Protein AF-A0A4Q3XQB4-F1 (afdb_monomer_lite)

Structure (mmCIF, N/CA/C/O backbone):
data_AF-A0A4Q3XQB4-F1
#
_entry.id   AF-A0A4Q3XQB4-F1
#
loop_
_atom_site.group_PDB
_atom_site.id
_atom_site.type_symbol
_atom_site.label_atom_id
_atom_site.label_alt_id
_atom_site.label_comp_id
_atom_site.label_asym_id
_atom_site.label_entity_id
_atom_site.label_seq_id
_atom_site.pdbx_PDB_ins_code
_atom_site.Cartn_x
_atom_site.Cartn_y
_atom_site.Cartn_z
_atom_site.occupancy
_atom_site.B_iso_or_equiv
_atom_site.auth_seq_id
_atom_site.auth_comp_id
_atom_site.auth_asym_id
_atom_site.auth_atom_id
_atom_site.pdbx_PDB_model_num
ATOM 1 N N . MET A 1 1 ? 16.103 1.363 -40.577 1.00 44.97 1 MET A N 1
ATOM 2 C CA . MET A 1 1 ? 16.002 2.278 -39.419 1.00 44.97 1 MET A CA 1
ATOM 3 C C . MET A 1 1 ? 15.319 1.518 -38.283 1.00 44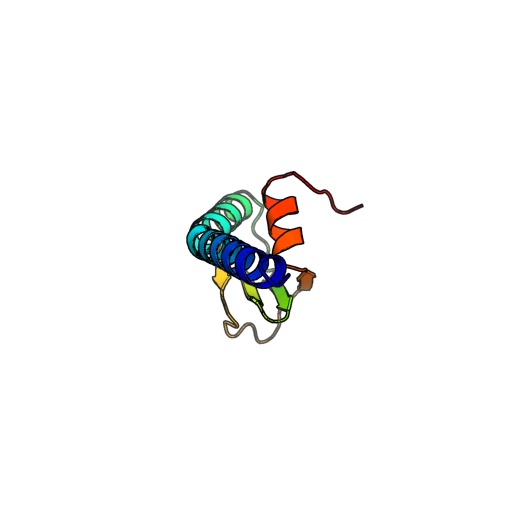.97 1 MET A C 1
ATOM 5 O O . MET A 1 1 ? 14.104 1.423 -38.308 1.00 44.97 1 MET A O 1
ATOM 9 N N . SER A 1 2 ? 16.074 0.918 -37.350 1.00 52.88 2 SER A N 1
ATOM 10 C CA . SER A 1 2 ? 15.521 0.028 -36.297 1.00 52.88 2 SER A CA 1
ATOM 11 C C . SER A 1 2 ? 16.147 0.243 -34.911 1.00 52.88 2 SER A C 1
ATOM 13 O O . SER A 1 2 ? 16.186 -0.670 -34.098 1.00 52.88 2 SER A O 1
ATOM 15 N N . VAL A 1 3 ? 16.650 1.447 -34.627 1.00 53.06 3 VAL A N 1
ATOM 16 C CA . VAL A 1 3 ? 17.348 1.750 -33.358 1.00 53.06 3 VAL A CA 1
ATOM 17 C C . VAL A 1 3 ? 16.363 2.122 -32.232 1.00 53.06 3 VAL A C 1
ATOM 19 O O . VAL A 1 3 ? 16.647 1.942 -31.055 1.00 53.06 3 VAL A O 1
ATOM 22 N N . ASN A 1 4 ? 15.146 2.557 -32.576 1.00 57.56 4 ASN A N 1
ATOM 23 C CA . ASN A 1 4 ? 14.223 3.170 -31.613 1.00 57.56 4 ASN A CA 1
ATOM 24 C C . ASN A 1 4 ? 13.569 2.170 -30.634 1.00 57.56 4 ASN A C 1
ATOM 26 O O . ASN A 1 4 ? 13.195 2.531 -29.522 1.00 57.56 4 ASN A O 1
ATOM 30 N N . SER A 1 5 ? 13.426 0.905 -31.036 1.00 59.16 5 SER A N 1
ATOM 31 C CA . SER A 1 5 ? 12.728 -0.122 -30.246 1.00 59.16 5 SER A CA 1
ATOM 32 C C . SER A 1 5 ? 13.614 -0.747 -29.167 1.00 59.16 5 SER A C 1
ATOM 34 O O . SER A 1 5 ? 13.110 -1.209 -28.146 1.00 59.16 5 SER A O 1
ATOM 36 N N . GLN A 1 6 ? 14.929 -0.766 -29.388 1.00 60.75 6 GLN A N 1
ATOM 37 C CA . GLN A 1 6 ? 15.893 -1.392 -28.484 1.00 60.75 6 GLN A CA 1
ATOM 38 C C . GLN A 1 6 ? 16.245 -0.443 -27.327 1.00 60.75 6 GLN A C 1
ATOM 40 O O . GLN A 1 6 ? 16.187 -0.849 -26.170 1.00 60.75 6 GLN A O 1
ATOM 45 N N . ASP A 1 7 ? 16.445 0.847 -27.615 1.00 61.03 7 ASP A N 1
ATOM 46 C CA . ASP A 1 7 ? 16.664 1.879 -26.589 1.00 61.03 7 ASP A CA 1
ATOM 47 C C . ASP A 1 7 ? 15.441 2.101 -25.687 1.00 61.03 7 ASP A C 1
ATOM 49 O O . ASP A 1 7 ? 15.580 2.368 -24.490 1.00 61.03 7 ASP A O 1
ATOM 53 N N . ALA A 1 8 ? 14.228 1.982 -26.240 1.00 61.16 8 ALA A N 1
ATOM 54 C CA . ALA A 1 8 ? 12.994 2.089 -25.466 1.00 61.16 8 ALA A CA 1
ATOM 55 C C . ALA A 1 8 ? 12.838 0.932 -24.464 1.00 61.16 8 ALA A C 1
ATOM 57 O O . ALA A 1 8 ? 12.431 1.167 -23.327 1.00 61.16 8 ALA A O 1
ATOM 58 N N . ARG A 1 9 ? 13.213 -0.293 -24.861 1.00 60.38 9 ARG A N 1
ATOM 59 C CA . ARG A 1 9 ? 13.196 -1.477 -23.986 1.00 60.38 9 ARG A CA 1
ATOM 60 C C . ARG A 1 9 ? 14.219 -1.367 -22.857 1.00 60.38 9 ARG A C 1
ATOM 62 O O . ARG A 1 9 ? 13.838 -1.487 -21.702 1.00 60.38 9 ARG A O 1
ATOM 69 N N . VAL A 1 10 ? 15.461 -0.997 -23.172 1.00 64.62 10 VAL A N 1
ATOM 70 C CA . VAL A 1 10 ? 16.529 -0.815 -22.168 1.00 64.62 10 VAL A CA 1
ATOM 71 C C . VAL A 1 10 ? 16.184 0.290 -21.158 1.00 64.62 10 VAL A C 1
ATOM 73 O O . VAL A 1 10 ? 16.491 0.187 -19.971 1.00 64.62 10 VAL A O 1
ATOM 76 N N . LYS A 1 11 ? 15.525 1.371 -21.599 1.00 60.97 11 LYS A N 1
ATOM 77 C CA . LYS A 1 11 ? 15.041 2.418 -20.685 1.00 60.97 11 LYS A CA 1
ATOM 78 C C . LYS A 1 11 ? 13.898 1.939 -19.794 1.00 60.97 11 LYS A C 1
ATOM 80 O O . LYS A 1 11 ? 13.871 2.327 -18.631 1.00 60.97 11 LYS A O 1
ATOM 85 N N . ALA A 1 12 ? 12.966 1.150 -20.326 1.00 60.03 12 ALA A N 1
ATOM 86 C CA . ALA A 1 12 ? 11.868 0.593 -19.544 1.00 60.03 12 ALA A CA 1
ATOM 87 C C . ALA A 1 12 ? 12.390 -0.365 -18.462 1.00 60.03 12 ALA A C 1
ATOM 89 O O . ALA A 1 12 ? 12.039 -0.186 -17.300 1.00 60.03 12 ALA A O 1
ATOM 90 N N . GLU A 1 13 ? 13.310 -1.266 -18.820 1.00 58.41 13 GLU A N 1
ATOM 91 C CA . GLU A 1 13 ? 13.980 -2.188 -17.888 1.00 58.41 13 GLU A CA 1
ATOM 92 C C . GLU A 1 13 ? 14.707 -1.428 -16.769 1.00 58.41 13 GLU A C 1
ATOM 94 O O . GLU A 1 13 ? 14.449 -1.664 -15.596 1.00 58.41 13 GLU A O 1
ATOM 99 N N . ARG A 1 14 ? 15.504 -0.398 -17.092 1.00 58.97 14 ARG A N 1
ATOM 100 C CA . ARG A 1 14 ? 16.184 0.416 -16.061 1.00 58.97 14 ARG A CA 1
ATOM 101 C C . ARG A 1 14 ? 15.235 1.170 -15.132 1.00 58.97 14 ARG A C 1
ATOM 103 O O . ARG A 1 14 ? 15.586 1.435 -13.983 1.00 58.97 14 ARG A O 1
ATOM 110 N N . ILE A 1 15 ? 14.080 1.606 -15.633 1.00 58.12 15 ILE A N 1
ATOM 111 C CA . ILE A 1 15 ? 13.064 2.270 -14.807 1.00 58.12 15 ILE A CA 1
ATOM 112 C C . ILE A 1 15 ? 12.413 1.246 -13.877 1.00 58.12 15 ILE A C 1
ATOM 114 O O . ILE A 1 15 ? 12.189 1.564 -12.713 1.00 58.12 15 ILE A O 1
ATOM 118 N N . GLN A 1 16 ? 12.152 0.037 -14.369 1.00 55.91 16 GLN A N 1
ATOM 119 C CA . GLN A 1 16 ? 11.569 -1.055 -13.600 1.00 55.91 16 GLN A CA 1
ATOM 120 C C . GLN A 1 16 ? 12.521 -1.541 -12.500 1.00 55.91 16 GLN A C 1
ATOM 122 O O . GLN A 1 16 ? 12.135 -1.514 -11.335 1.00 55.91 16 GLN A O 1
ATOM 127 N N . ASP A 1 17 ? 13.796 -1.781 -12.821 1.00 56.00 17 ASP A N 1
ATOM 128 C CA . ASP A 1 17 ? 14.840 -2.121 -11.842 1.00 56.00 17 ASP A CA 1
ATOM 129 C C . ASP A 1 17 ? 14.966 -1.054 -10.744 1.00 56.00 17 ASP A C 1
ATOM 131 O O . ASP A 1 17 ? 15.152 -1.352 -9.564 1.00 56.00 17 ASP A O 1
ATOM 135 N N . HIS A 1 18 ? 14.845 0.226 -11.112 1.00 56.56 18 HIS A N 1
ATOM 136 C CA . HIS A 1 18 ? 14.893 1.324 -10.151 1.00 56.56 18 HIS A CA 1
ATOM 137 C C . HIS A 1 18 ? 13.636 1.391 -9.273 1.00 56.56 18 HIS A C 1
ATOM 139 O O . HIS A 1 18 ? 13.725 1.775 -8.110 1.00 56.56 18 HIS A O 1
ATOM 145 N N . VAL A 1 19 ? 12.460 1.043 -9.797 1.00 56.12 19 VAL A N 1
ATOM 146 C CA . VAL A 1 19 ? 11.217 0.984 -9.012 1.00 56.12 19 VAL A CA 1
ATOM 147 C C . VAL A 1 19 ? 11.250 -0.202 -8.048 1.00 56.12 19 VAL A C 1
ATOM 149 O O . VAL A 1 19 ? 10.956 -0.017 -6.868 1.00 56.12 19 VAL A O 1
ATOM 152 N N . GLU A 1 20 ? 11.685 -1.374 -8.510 1.00 53.19 20 GLU A N 1
ATOM 153 C CA . GLU A 1 20 ? 11.828 -2.584 -7.694 1.00 53.19 20 GLU A CA 1
ATOM 154 C C . GLU A 1 20 ? 12.873 -2.398 -6.583 1.00 53.19 20 GLU A C 1
ATOM 156 O O . GLU A 1 20 ? 12.596 -2.691 -5.420 1.00 53.19 20 GLU A O 1
ATOM 161 N N . ALA A 1 21 ? 14.024 -1.783 -6.886 1.00 58.66 21 ALA A N 1
ATOM 162 C CA . ALA A 1 21 ? 15.043 -1.452 -5.885 1.00 58.66 21 ALA A CA 1
ATOM 163 C C . ALA A 1 21 ? 14.556 -0.448 -4.818 1.00 58.66 21 ALA A C 1
ATOM 165 O O . ALA A 1 21 ? 15.088 -0.409 -3.709 1.00 58.66 21 ALA A O 1
ATOM 166 N N . ASN A 1 22 ? 13.541 0.363 -5.132 1.00 63.66 22 ASN A N 1
ATOM 167 C CA . ASN A 1 22 ? 12.966 1.349 -4.214 1.00 63.66 22 ASN A CA 1
ATOM 168 C C . ASN A 1 22 ? 11.737 0.838 -3.452 1.00 63.66 22 ASN A C 1
ATOM 170 O O . ASN A 1 22 ? 11.250 1.537 -2.559 1.00 63.66 22 ASN A O 1
ATOM 174 N N . LEU A 1 23 ? 11.233 -0.358 -3.765 1.00 66.12 23 LEU A N 1
ATOM 175 C CA . LEU A 1 23 ? 10.033 -0.909 -3.142 1.00 66.12 23 LEU A CA 1
ATOM 176 C C . LEU A 1 23 ? 10.155 -1.015 -1.606 1.00 66.12 23 LEU A C 1
ATOM 178 O O . LEU A 1 23 ? 9.239 -0.547 -0.927 1.00 66.12 23 LEU A O 1
ATOM 182 N N . PRO A 1 24 ? 11.283 -1.479 -1.020 1.00 72.00 24 PRO A N 1
ATOM 183 C CA . PRO A 1 24 ? 11.462 -1.477 0.436 1.00 72.00 24 PRO A CA 1
ATOM 184 C C . PRO A 1 24 ? 11.380 -0.073 1.054 1.00 72.00 24 PRO A C 1
ATOM 186 O O . PRO A 1 24 ? 10.756 0.113 2.097 1.00 72.00 24 PRO A O 1
ATOM 189 N N . SER A 1 25 ? 11.949 0.935 0.388 1.00 73.06 25 SER A N 1
ATOM 190 C CA . SER A 1 25 ? 11.900 2.337 0.828 1.00 73.06 25 SER A CA 1
ATOM 191 C C . SER A 1 25 ? 10.478 2.903 0.780 1.00 73.06 25 SER A C 1
ATOM 193 O O . SER A 1 25 ? 10.083 3.668 1.660 1.00 73.06 25 SER A O 1
ATOM 195 N N . ILE A 1 26 ? 9.692 2.517 -0.232 1.00 71.25 26 ILE A N 1
ATOM 196 C CA . ILE A 1 26 ? 8.281 2.903 -0.364 1.00 71.25 26 ILE A CA 1
ATOM 197 C C . ILE A 1 26 ? 7.455 2.279 0.761 1.00 71.25 26 ILE A C 1
ATOM 199 O O . ILE A 1 26 ? 6.712 3.004 1.421 1.00 71.25 26 ILE A O 1
ATOM 203 N N . LEU A 1 27 ? 7.610 0.976 1.014 1.00 76.94 27 LEU A N 1
ATOM 204 C CA . LEU A 1 27 ? 6.913 0.281 2.101 1.00 76.94 27 LEU A CA 1
ATOM 205 C C . LEU A 1 27 ? 7.256 0.903 3.453 1.00 76.94 27 LEU A C 1
ATOM 207 O O . LEU A 1 27 ? 6.358 1.269 4.204 1.00 76.94 27 LEU A O 1
ATOM 211 N N . HIS A 1 28 ? 8.538 1.151 3.716 1.00 79.75 28 HIS A N 1
ATOM 212 C CA . HIS A 1 28 ? 8.968 1.797 4.952 1.00 79.75 28 HIS A CA 1
ATOM 213 C C . HIS A 1 28 ? 8.347 3.194 5.129 1.00 79.75 28 HIS A C 1
ATOM 215 O O . HIS A 1 28 ? 7.904 3.561 6.218 1.00 79.75 28 HIS A O 1
ATOM 221 N N . ALA A 1 29 ? 8.250 3.973 4.048 1.00 77.00 29 ALA A N 1
ATOM 222 C CA . ALA A 1 29 ? 7.612 5.286 4.066 1.00 77.00 29 ALA A CA 1
ATOM 223 C C . ALA A 1 29 ? 6.080 5.226 4.231 1.00 77.00 29 ALA A C 1
ATOM 225 O O . ALA A 1 29 ? 5.480 6.219 4.654 1.00 77.00 29 ALA A O 1
ATOM 226 N N . ILE A 1 30 ? 5.440 4.111 3.869 1.00 79.12 30 ILE A N 1
ATOM 227 C CA . ILE A 1 30 ? 4.021 3.840 4.135 1.00 79.12 30 ILE A CA 1
ATOM 228 C C . ILE A 1 30 ? 3.847 3.496 5.618 1.00 79.12 30 ILE A C 1
ATOM 230 O O . ILE A 1 30 ? 3.084 4.167 6.308 1.00 79.12 30 ILE A O 1
ATOM 234 N N . GLU A 1 31 ? 4.622 2.547 6.141 1.00 81.88 31 GLU A N 1
ATOM 235 C CA . GLU A 1 31 ? 4.578 2.134 7.551 1.00 81.88 31 GLU A CA 1
ATOM 236 C C . GLU A 1 31 ? 4.836 3.288 8.520 1.00 81.88 31 GLU A C 1
ATOM 238 O O . GLU A 1 31 ? 4.147 3.428 9.529 1.00 81.88 31 GLU A O 1
ATOM 243 N N . ALA A 1 32 ? 5.822 4.139 8.222 1.00 78.81 32 ALA A N 1
ATOM 244 C CA . ALA A 1 32 ? 6.125 5.308 9.042 1.00 78.81 32 ALA A CA 1
ATOM 245 C C . ALA A 1 32 ? 4.946 6.293 9.103 1.00 78.81 32 ALA A C 1
ATOM 247 O O . ALA A 1 32 ? 4.701 6.898 10.144 1.00 78.81 32 ALA A O 1
ATOM 248 N N . ARG A 1 33 ? 4.196 6.442 8.001 1.00 77.06 33 ARG A N 1
ATOM 249 C CA . ARG A 1 33 ? 3.004 7.299 7.957 1.00 77.06 33 ARG A CA 1
ATOM 250 C C . ARG A 1 33 ? 1.833 6.674 8.702 1.00 77.06 33 ARG A C 1
ATOM 252 O O . ARG A 1 33 ? 1.165 7.389 9.437 1.00 77.06 33 ARG A O 1
ATOM 259 N N . ILE A 1 34 ? 1.616 5.368 8.553 1.00 82.06 34 ILE A N 1
ATOM 260 C CA . ILE A 1 34 ? 0.531 4.650 9.235 1.00 82.06 34 ILE A CA 1
ATOM 261 C C . ILE A 1 34 ? 0.722 4.679 10.747 1.00 82.06 34 ILE A C 1
ATOM 263 O O . ILE A 1 34 ? -0.224 4.963 11.467 1.00 82.06 34 ILE A O 1
ATOM 267 N N . ARG A 1 35 ? 1.951 4.468 11.233 1.00 76.00 35 ARG A N 1
ATOM 268 C CA . ARG A 1 35 ? 2.264 4.542 12.669 1.00 76.00 35 ARG A CA 1
ATOM 269 C C . ARG A 1 35 ? 1.972 5.909 13.297 1.00 76.00 35 ARG A C 1
ATOM 271 O O . ARG A 1 35 ? 1.842 5.993 14.512 1.00 76.00 35 ARG A O 1
ATOM 278 N N . GLY A 1 36 ? 1.898 6.968 12.489 1.00 72.25 36 GLY A N 1
ATOM 279 C CA . GLY A 1 36 ? 1.501 8.307 12.929 1.00 72.25 36 GLY A CA 1
ATOM 280 C C . GLY A 1 36 ? -0.009 8.569 12.893 1.00 72.25 36 GLY A C 1
ATOM 281 O O . GLY A 1 36 ? -0.432 9.641 13.320 1.00 72.25 36 GLY A O 1
ATOM 282 N N . LEU A 1 37 ? -0.813 7.642 12.365 1.00 74.31 37 LEU A N 1
ATOM 283 C CA . LEU A 1 37 ? -2.273 7.725 12.368 1.00 74.31 37 LEU A CA 1
ATOM 284 C C . LEU A 1 37 ? -2.834 7.129 13.663 1.00 74.31 37 LEU A C 1
ATOM 286 O O . LEU A 1 37 ? -2.204 6.291 14.307 1.00 74.31 37 LEU A O 1
ATOM 290 N N . GLU A 1 38 ? -4.046 7.541 14.030 1.00 77.12 38 GLU A N 1
ATOM 291 C CA . GLU A 1 38 ? -4.816 6.815 15.040 1.00 77.12 38 GLU A CA 1
ATOM 292 C C . GLU A 1 38 ? -5.015 5.367 14.584 1.00 77.12 38 GLU A C 1
ATOM 294 O O . GLU A 1 38 ? -5.289 5.109 13.409 1.00 77.12 38 GLU A O 1
ATOM 299 N N . THR A 1 39 ? -4.861 4.426 15.513 1.00 74.50 39 THR A N 1
ATOM 300 C CA . THR A 1 39 ? -4.961 2.994 15.229 1.00 74.50 39 THR A CA 1
ATOM 301 C C . THR A 1 39 ? -6.367 2.662 14.732 1.00 74.50 39 THR A C 1
ATOM 303 O O . THR A 1 39 ? -7.357 3.023 15.369 1.00 74.50 39 THR A O 1
ATOM 306 N N . ARG A 1 40 ? -6.464 1.975 13.590 1.00 77.00 40 ARG A N 1
ATOM 307 C CA . ARG A 1 40 ? -7.731 1.556 12.976 1.00 77.00 40 ARG A CA 1
ATOM 308 C C . ARG A 1 40 ? -7.662 0.082 12.615 1.00 77.00 40 ARG A C 1
ATOM 310 O O . ARG A 1 40 ? -6.669 -0.352 12.042 1.00 77.00 40 ARG A O 1
ATOM 317 N N . GLU A 1 41 ? -8.723 -0.666 12.900 1.00 82.25 41 GLU A N 1
ATOM 318 C CA . GLU A 1 41 ? -8.872 -2.067 12.478 1.00 82.25 41 GLU A CA 1
ATOM 319 C C . GLU A 1 41 ? -9.266 -2.144 10.994 1.00 82.25 41 GLU A C 1
ATOM 321 O O . GLU A 1 41 ? -10.355 -2.578 10.624 1.00 82.25 41 GLU A O 1
ATOM 326 N N . GLU A 1 42 ? -8.381 -1.654 10.128 1.00 85.06 42 GLU A N 1
ATOM 327 C CA . GLU A 1 42 ? -8.584 -1.628 8.684 1.00 85.06 42 GLU A CA 1
ATOM 328 C C . GLU A 1 42 ? -7.453 -2.369 7.972 1.00 85.06 42 GLU A C 1
ATOM 330 O O . GLU A 1 42 ? -6.265 -2.110 8.184 1.00 85.06 42 GLU A O 1
ATOM 335 N N . LEU A 1 43 ? -7.853 -3.268 7.075 1.00 87.56 43 LEU A N 1
ATOM 336 C CA . LEU A 1 43 ? -6.970 -4.004 6.185 1.00 87.56 43 LEU A CA 1
ATOM 337 C C . LEU A 1 43 ? -7.185 -3.480 4.767 1.00 87.56 43 LEU A C 1
ATOM 339 O O . LEU A 1 43 ? -8.256 -3.651 4.180 1.00 87.56 43 LEU A O 1
ATOM 343 N N . ILE A 1 44 ? -6.171 -2.830 4.207 1.00 88.44 44 ILE A N 1
ATOM 344 C CA . ILE A 1 44 ? -6.240 -2.233 2.874 1.00 88.44 44 ILE A CA 1
ATOM 345 C C . ILE A 1 44 ? -5.418 -3.084 1.912 1.00 88.44 44 ILE A C 1
ATOM 347 O O . ILE A 1 44 ? -4.215 -3.278 2.089 1.00 88.44 44 ILE A O 1
ATOM 351 N N . ARG A 1 45 ? -6.065 -3.562 0.850 1.00 90.31 45 ARG A N 1
ATOM 352 C CA . ARG A 1 45 ? -5.399 -4.170 -0.302 1.00 90.31 45 ARG A CA 1
ATOM 353 C C . ARG A 1 45 ? -5.198 -3.109 -1.380 1.00 90.31 45 ARG A C 1
ATOM 355 O O . ARG A 1 45 ? -6.158 -2.485 -1.818 1.00 90.31 45 ARG A O 1
ATOM 362 N N . ILE A 1 46 ? -3.969 -2.928 -1.835 1.00 89.50 46 ILE A N 1
ATOM 363 C CA . ILE A 1 46 ? -3.623 -2.090 -2.982 1.00 89.50 46 ILE A CA 1
ATOM 364 C C . ILE A 1 46 ? -3.229 -3.021 -4.126 1.00 89.50 46 ILE A C 1
ATOM 366 O O . ILE A 1 46 ? -2.189 -3.671 -4.073 1.00 89.50 46 ILE A O 1
ATOM 370 N N . ASP A 1 47 ? -4.078 -3.102 -5.138 1.00 89.00 47 ASP A N 1
ATOM 371 C CA . ASP A 1 47 ? -3.873 -3.900 -6.340 1.00 89.00 47 ASP A CA 1
ATOM 372 C C . ASP A 1 47 ? -3.158 -3.063 -7.408 1.00 89.00 47 ASP A C 1
ATOM 374 O O . ASP A 1 47 ? -3.646 -2.001 -7.806 1.00 89.00 47 ASP A O 1
ATOM 378 N N . LEU A 1 48 ? -1.987 -3.532 -7.840 1.00 86.31 48 LEU A N 1
ATOM 379 C CA . LEU A 1 48 ? -1.144 -2.887 -8.841 1.00 86.31 48 LEU A CA 1
ATOM 380 C C . LEU A 1 48 ? -1.311 -3.491 -10.244 1.00 86.31 48 LEU A C 1
ATOM 382 O O . LEU A 1 48 ? -0.593 -3.094 -11.161 1.00 86.31 48 LEU A O 1
ATOM 386 N N . GLY A 1 49 ? -2.265 -4.406 -10.436 1.00 85.06 49 GLY A N 1
ATOM 387 C CA . GLY A 1 49 ? -2.445 -5.149 -11.679 1.00 85.06 49 GLY A CA 1
ATOM 388 C C . GLY A 1 49 ? -1.384 -6.238 -11.834 1.00 85.06 49 GLY A C 1
ATOM 389 O O . GLY A 1 49 ? -1.107 -6.985 -10.896 1.00 85.06 49 GLY A O 1
ATOM 390 N N . ASP A 1 50 ? -0.765 -6.317 -13.013 1.00 83.12 50 ASP A N 1
ATOM 391 C CA . ASP A 1 50 ? 0.250 -7.338 -13.323 1.00 83.12 50 ASP A CA 1
ATOM 392 C C . ASP A 1 50 ? 1.516 -7.217 -12.451 1.00 83.12 50 ASP A C 1
ATOM 394 O O . ASP A 1 50 ? 2.263 -8.181 -12.297 1.00 83.12 50 ASP A O 1
ATOM 398 N N . ASP A 1 51 ? 1.733 -6.048 -11.840 1.00 79.75 51 ASP A N 1
ATOM 399 C CA . ASP A 1 51 ? 2.860 -5.762 -10.947 1.00 79.75 51 ASP A CA 1
ATOM 400 C C . ASP A 1 51 ? 2.644 -6.289 -9.509 1.00 79.75 51 ASP A C 1
ATOM 402 O O . ASP A 1 51 ? 3.531 -6.191 -8.658 1.00 79.75 51 ASP A O 1
ATOM 406 N N . GLY A 1 52 ? 1.470 -6.864 -9.223 1.00 85.44 52 GLY A N 1
ATOM 407 C CA . GLY A 1 52 ? 1.162 -7.550 -7.971 1.00 85.44 52 GLY A CA 1
ATOM 408 C C . GLY A 1 52 ? 0.329 -6.733 -6.985 1.00 85.44 52 GLY A C 1
ATOM 409 O O . GLY A 1 52 ? -0.415 -5.827 -7.345 1.00 85.44 52 GLY A O 1
ATOM 410 N N . THR A 1 53 ? 0.431 -7.078 -5.703 1.00 88.06 53 THR A N 1
ATOM 411 C CA . THR A 1 53 ? -0.419 -6.515 -4.639 1.00 88.06 53 THR A CA 1
ATOM 412 C C . THR A 1 53 ? 0.429 -6.023 -3.478 1.00 88.06 53 THR A C 1
ATOM 414 O O . THR A 1 53 ? 1.454 -6.621 -3.158 1.00 88.06 53 THR A O 1
ATOM 417 N N . ILE A 1 54 ? -0.016 -4.957 -2.820 1.00 88.06 54 ILE A N 1
ATOM 418 C CA . ILE A 1 54 ? 0.504 -4.499 -1.532 1.00 88.06 54 ILE A CA 1
ATOM 419 C C . ILE A 1 54 ? -0.623 -4.594 -0.517 1.00 88.06 54 ILE A C 1
ATOM 421 O O . ILE A 1 54 ? -1.751 -4.178 -0.766 1.00 88.06 54 ILE A O 1
ATOM 425 N N . CYS A 1 55 ? -0.307 -5.129 0.646 1.00 89.38 55 CYS A N 1
ATOM 426 C CA . CYS A 1 55 ? -1.232 -5.302 1.743 1.00 89.38 55 CYS A CA 1
ATOM 427 C C . CYS A 1 55 ? -0.792 -4.436 2.910 1.00 89.38 55 CYS A C 1
ATOM 429 O O . CYS A 1 55 ? 0.369 -4.474 3.317 1.00 89.38 55 CYS A O 1
ATOM 431 N N . VAL A 1 56 ? -1.729 -3.649 3.418 1.00 88.19 56 VAL A N 1
ATOM 432 C CA . VAL A 1 56 ? -1.506 -2.659 4.461 1.00 88.19 56 VAL A CA 1
ATOM 433 C C . VAL A 1 56 ? -2.410 -2.984 5.642 1.00 88.19 56 VAL A C 1
ATOM 435 O O . VAL A 1 56 ? -3.630 -3.034 5.491 1.00 88.19 56 VAL A O 1
ATOM 438 N N . ASP A 1 57 ? -1.806 -3.185 6.807 1.00 87.81 57 ASP A N 1
ATOM 439 C CA . ASP A 1 57 ? -2.506 -3.383 8.074 1.00 87.81 57 ASP A CA 1
ATOM 440 C C . ASP A 1 57 ? -2.354 -2.114 8.917 1.00 87.81 57 ASP A C 1
ATOM 442 O O . ASP A 1 57 ? -1.259 -1.792 9.395 1.00 87.81 57 ASP A O 1
ATOM 446 N N . LEU A 1 58 ? -3.449 -1.359 9.063 1.00 85.38 58 LEU A N 1
ATOM 447 C CA . LEU A 1 58 ? -3.436 -0.109 9.823 1.00 85.38 58 LEU A CA 1
ATOM 448 C C . LEU A 1 58 ? -3.369 -0.333 11.338 1.00 85.38 58 LEU A C 1
ATOM 450 O O . LEU A 1 58 ? -2.887 0.549 12.050 1.00 85.38 58 LEU A O 1
ATOM 454 N N . ALA A 1 59 ? -3.801 -1.495 11.834 1.00 84.50 59 ALA A N 1
ATOM 455 C CA . ALA A 1 59 ? -3.734 -1.823 13.253 1.00 84.50 59 ALA A CA 1
ATOM 456 C C . ALA A 1 59 ? -2.305 -2.202 13.655 1.00 84.50 59 ALA A C 1
ATOM 458 O O . ALA A 1 59 ? -1.795 -1.732 14.672 1.00 84.50 59 ALA A O 1
ATOM 459 N N . ALA A 1 60 ? -1.635 -3.006 12.826 1.00 84.62 60 ALA A N 1
ATOM 460 C CA . ALA A 1 60 ? -0.242 -3.394 13.031 1.00 84.62 60 ALA A CA 1
ATOM 461 C C . ALA A 1 60 ? 0.759 -2.308 12.592 1.00 84.62 60 ALA A C 1
ATOM 463 O O . ALA A 1 60 ? 1.921 -2.329 13.004 1.00 84.62 60 ALA A O 1
ATOM 464 N N . GLY A 1 61 ? 0.334 -1.366 11.747 1.00 85.06 61 GLY A N 1
ATOM 465 C CA . GLY A 1 61 ? 1.206 -0.342 11.178 1.00 85.06 61 GLY A CA 1
ATOM 466 C C . GLY A 1 61 ? 2.216 -0.893 10.170 1.00 85.06 61 GLY A C 1
A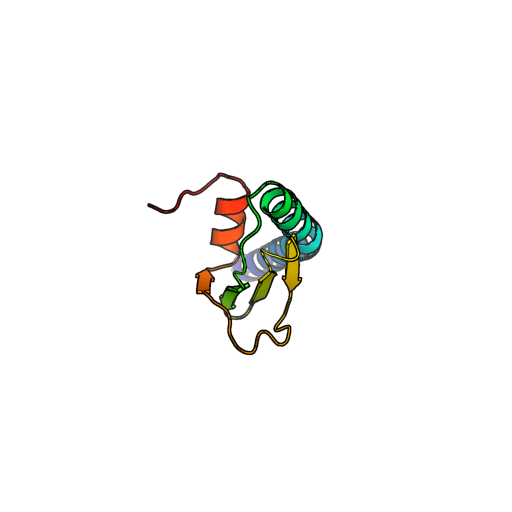TOM 467 O O . GLY A 1 61 ? 3.327 -0.364 10.076 1.00 85.06 61 GLY A O 1
ATOM 468 N N . THR A 1 62 ? 1.851 -1.957 9.451 1.00 85.81 62 THR A N 1
ATOM 469 C CA . THR A 1 62 ? 2.741 -2.707 8.553 1.00 85.81 62 THR A CA 1
ATOM 470 C C . THR A 1 62 ? 2.281 -2.640 7.098 1.00 85.81 62 THR A C 1
ATOM 472 O O . THR A 1 62 ? 1.095 -2.466 6.801 1.00 85.81 62 THR A O 1
ATOM 475 N N . ALA A 1 63 ? 3.232 -2.777 6.170 1.00 87.06 63 ALA A N 1
ATOM 476 C CA . ALA A 1 63 ? 2.956 -2.874 4.740 1.00 87.06 63 ALA A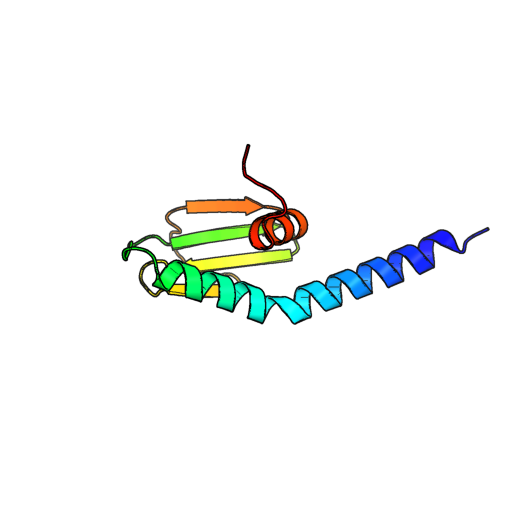 CA 1
ATOM 477 C C . ALA A 1 63 ? 3.841 -3.944 4.089 1.00 87.06 63 ALA A C 1
ATOM 479 O O . ALA A 1 63 ? 5.061 -3.927 4.228 1.00 87.06 63 ALA A O 1
ATOM 480 N N . GLN A 1 64 ? 3.236 -4.861 3.335 1.00 87.06 64 GLN A N 1
ATOM 481 C CA . GLN A 1 64 ? 3.932 -6.001 2.734 1.00 87.06 64 GLN A CA 1
ATOM 482 C C . GLN A 1 64 ? 3.479 -6.264 1.298 1.00 87.06 64 GLN A C 1
ATOM 484 O O . GLN A 1 64 ? 2.335 -5.999 0.934 1.00 87.06 64 GLN A O 1
ATOM 489 N N . VAL A 1 65 ? 4.384 -6.792 0.477 1.00 85.44 65 VAL A N 1
ATOM 490 C CA . VAL A 1 65 ? 4.119 -7.136 -0.928 1.00 85.44 65 VAL A CA 1
ATOM 491 C C . VAL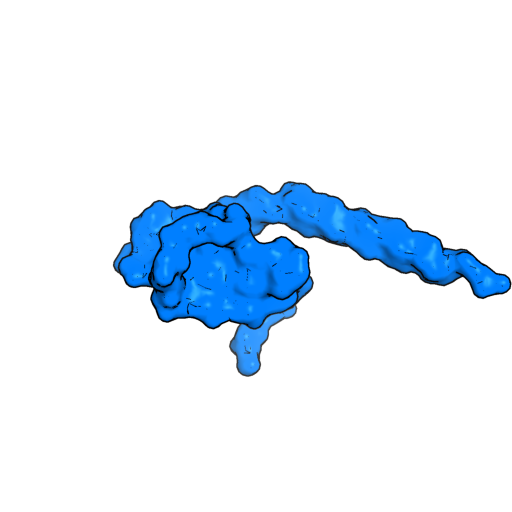 A 1 65 ? 3.601 -8.566 -1.018 1.00 85.44 65 VAL A C 1
ATOM 493 O O . VAL A 1 65 ? 4.027 -9.444 -0.271 1.00 85.44 65 VAL A O 1
ATOM 496 N N . GLY A 1 66 ? 2.704 -8.799 -1.968 1.00 79.12 66 GLY A N 1
ATOM 497 C CA . GLY A 1 66 ? 2.070 -10.080 -2.231 1.00 79.12 66 GLY A CA 1
ATOM 498 C C . GLY A 1 66 ? 0.648 -10.143 -1.687 1.00 79.12 66 GLY A C 1
ATOM 499 O O . GLY A 1 66 ? 0.034 -9.128 -1.354 1.00 79.12 66 GLY A O 1
ATOM 500 N N . ALA A 1 67 ? 0.127 -11.365 -1.629 1.00 66.50 67 ALA A N 1
ATOM 501 C CA . ALA A 1 67 ? -1.153 -11.692 -1.021 1.00 66.50 67 ALA A CA 1
ATOM 502 C C . ALA A 1 67 ? -0.899 -12.414 0.314 1.00 66.50 67 ALA A C 1
ATOM 504 O O . ALA A 1 67 ? -1.015 -13.639 0.367 1.00 66.50 67 ALA A O 1
ATOM 505 N N . PRO A 1 68 ? -0.513 -11.707 1.397 1.00 64.56 68 PRO A N 1
ATOM 506 C CA . PRO A 1 68 ? -0.729 -12.242 2.733 1.00 64.56 68 PRO A CA 1
ATOM 507 C C . PRO A 1 68 ? -2.200 -12.627 2.863 1.00 64.56 68 PRO A C 1
ATOM 509 O O . PRO A 1 68 ? -3.052 -12.061 2.172 1.00 64.56 68 PRO A O 1
ATOM 512 N N . ASP A 1 69 ? -2.476 -13.592 3.734 1.00 65.75 69 ASP A N 1
ATOM 513 C CA . ASP A 1 69 ? -3.793 -14.191 3.950 1.00 65.75 69 ASP A CA 1
ATOM 514 C C . ASP A 1 69 ? -4.778 -13.188 4.594 1.00 65.75 69 ASP A C 1
ATOM 516 O O . ASP A 1 69 ? -5.243 -13.328 5.722 1.00 65.75 69 ASP A O 1
ATOM 520 N N . LEU A 1 70 ? -5.066 -12.103 3.871 1.00 65.44 70 LEU A N 1
ATOM 521 C CA . LEU A 1 70 ? -6.125 -11.146 4.127 1.00 65.44 70 LEU A CA 1
ATOM 522 C C . LEU A 1 70 ? -7.401 -11.778 3.589 1.00 65.44 70 LEU A C 1
ATOM 524 O O . LEU A 1 70 ? -7.876 -11.434 2.502 1.00 65.44 70 LEU A O 1
ATOM 528 N N . SER A 1 71 ? -7.929 -12.741 4.335 1.00 66.06 71 SER A N 1
ATOM 529 C CA . SER A 1 71 ? -9.182 -13.424 4.002 1.00 6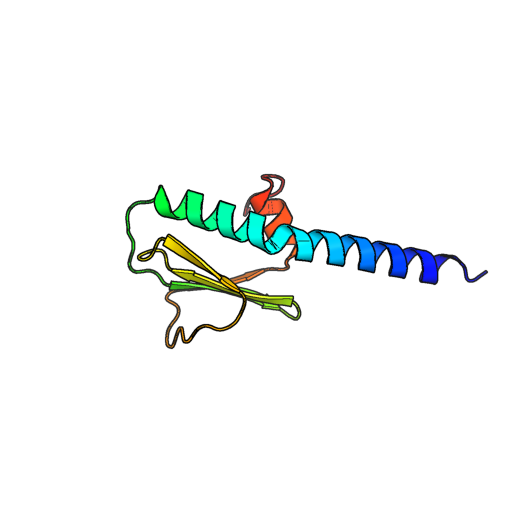6.06 71 SER A CA 1
ATOM 530 C C . SER A 1 71 ? -10.357 -12.448 3.811 1.00 66.06 71 SER A C 1
ATOM 532 O O . SER A 1 71 ? -11.305 -12.775 3.100 1.00 66.06 71 SER A O 1
ATOM 534 N N . ALA A 1 72 ? -10.263 -11.221 4.344 1.00 78.81 72 ALA A N 1
ATOM 535 C CA . ALA A 1 72 ? -11.189 -10.126 4.064 1.00 78.81 72 ALA A CA 1
ATOM 536 C C . ALA A 1 72 ? -10.513 -8.740 4.195 1.00 78.81 72 ALA A C 1
ATOM 538 O O . ALA A 1 72 ? -10.443 -8.204 5.302 1.00 78.81 72 ALA A O 1
ATOM 539 N N . PRO A 1 73 ? -10.016 -8.117 3.106 1.00 85.62 73 PRO A N 1
ATOM 540 C CA . PRO A 1 73 ? -9.605 -6.718 3.166 1.00 85.62 73 PRO A CA 1
ATOM 541 C C . PRO A 1 73 ? -10.834 -5.822 3.377 1.00 85.62 73 PRO A C 1
ATOM 543 O O . PRO A 1 73 ? -11.831 -5.944 2.665 1.00 85.62 73 PRO A O 1
ATOM 546 N N . THR A 1 74 ? -10.750 -4.884 4.319 1.00 88.38 74 THR A N 1
ATOM 547 C CA . THR A 1 74 ? -11.769 -3.850 4.565 1.00 88.38 74 THR A CA 1
ATOM 548 C C . THR A 1 74 ? -11.966 -2.961 3.339 1.00 88.38 74 THR A C 1
ATOM 550 O O . THR A 1 74 ? -13.050 -2.431 3.100 1.00 88.38 74 THR A O 1
ATOM 553 N N . SER A 1 75 ? -10.912 -2.761 2.546 1.00 87.44 75 SER A N 1
ATOM 554 C CA . SER A 1 75 ? -10.955 -1.950 1.332 1.00 87.44 75 SER A CA 1
ATOM 555 C C . SER A 1 75 ? -9.948 -2.435 0.301 1.00 87.44 75 SER A C 1
ATOM 557 O O . SER A 1 75 ? -8.869 -2.915 0.643 1.00 87.44 75 SER A O 1
ATOM 559 N N . THR A 1 76 ? -10.304 -2.290 -0.975 1.00 89.38 76 THR A N 1
ATOM 560 C CA . THR A 1 76 ? -9.411 -2.573 -2.103 1.00 89.38 76 THR A CA 1
ATOM 561 C C . THR A 1 76 ? -9.262 -1.326 -2.967 1.00 89.38 76 THR A C 1
ATOM 563 O O . THR A 1 76 ? -10.257 -0.724 -3.365 1.00 89.38 76 THR A O 1
ATOM 566 N N . LEU A 1 77 ? -8.020 -0.944 -3.254 1.00 88.44 77 LEU A N 1
ATOM 567 C CA . LEU A 1 77 ? -7.657 0.157 -4.138 1.00 88.44 77 LEU A CA 1
ATOM 568 C C . LEU 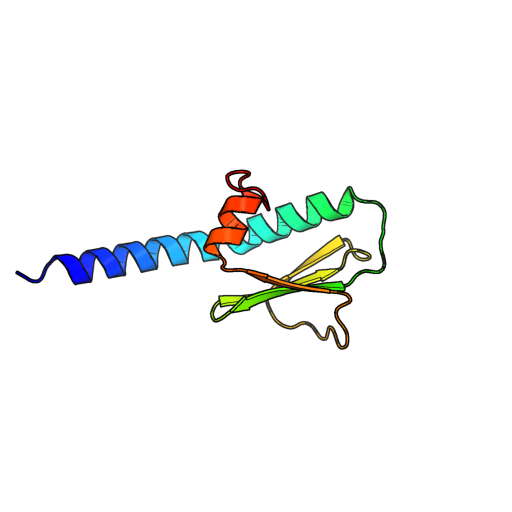A 1 77 ? -6.898 -0.400 -5.341 1.00 88.44 77 LEU A C 1
ATOM 570 O O . LEU A 1 77 ? -5.804 -0.921 -5.170 1.00 88.44 77 LEU A O 1
ATOM 574 N N . THR A 1 78 ? -7.430 -0.238 -6.548 1.00 89.25 78 THR A N 1
ATOM 575 C CA . THR A 1 78 ? -6.720 -0.621 -7.778 1.00 89.25 78 THR A CA 1
ATOM 576 C C . THR A 1 78 ? -6.021 0.593 -8.380 1.00 89.25 78 THR A C 1
ATOM 578 O O . THR A 1 78 ? -6.653 1.621 -8.633 1.00 89.25 78 THR A O 1
ATOM 581 N N . VAL A 1 79 ? -4.708 0.506 -8.600 1.00 85.69 79 VAL A N 1
ATOM 582 C CA . VAL A 1 79 ? -3.885 1.642 -9.029 1.00 85.69 79 VAL A CA 1
ATOM 583 C C . VAL A 1 79 ? -2.630 1.195 -9.775 1.00 85.69 79 VAL A C 1
ATOM 585 O O . VAL A 1 79 ? -1.925 0.309 -9.330 1.00 85.69 79 VAL A O 1
ATOM 588 N N . SER A 1 80 ? -2.266 1.853 -10.880 1.00 83.31 80 SER A N 1
ATOM 589 C CA . SER A 1 80 ? -0.979 1.543 -11.536 1.00 83.31 80 SER A CA 1
ATOM 590 C C . SER A 1 80 ? 0.222 1.905 -10.639 1.00 83.31 80 SER A C 1
ATOM 592 O O . SER A 1 80 ? 0.189 2.968 -9.996 1.00 83.31 80 SER A O 1
ATOM 594 N N . PRO A 1 81 ? 1.338 1.146 -10.663 1.00 79.88 81 PRO A N 1
ATOM 595 C CA . PRO A 1 81 ? 2.531 1.488 -9.882 1.00 79.88 81 PRO A CA 1
ATOM 596 C C . PRO A 1 81 ? 3.049 2.893 -10.185 1.00 79.88 81 PRO A C 1
ATOM 598 O O . PRO A 1 81 ? 3.457 3.633 -9.290 1.00 79.88 81 PRO A O 1
ATOM 601 N N . ARG A 1 82 ? 2.969 3.311 -11.457 1.00 77.44 82 ARG A N 1
ATOM 602 C CA . ARG A 1 82 ? 3.360 4.658 -11.889 1.00 77.44 82 ARG A CA 1
ATOM 603 C C . ARG A 1 82 ? 2.541 5.741 -11.192 1.00 77.44 82 ARG A C 1
ATOM 605 O O . ARG A 1 82 ? 3.099 6.768 -10.801 1.00 77.44 82 ARG A O 1
ATOM 612 N N . PHE A 1 83 ? 1.228 5.558 -11.067 1.00 78.00 83 PHE A N 1
ATOM 613 C CA . PHE A 1 83 ? 0.377 6.526 -10.382 1.00 78.00 83 PHE A CA 1
ATOM 614 C C . PHE A 1 83 ? 0.641 6.522 -8.876 1.00 78.00 83 PHE A C 1
ATOM 616 O O . PHE A 1 83 ? 0.839 7.593 -8.301 1.00 78.00 83 PHE A O 1
ATOM 623 N N . MET A 1 84 ? 0.754 5.342 -8.262 1.00 80.81 84 MET A N 1
ATOM 624 C CA . MET A 1 84 ? 1.097 5.211 -6.845 1.00 80.81 84 MET A CA 1
ATOM 625 C C . MET A 1 84 ? 2.418 5.922 -6.523 1.00 80.81 84 MET A C 1
ATOM 627 O O . MET A 1 84 ? 2.465 6.768 -5.632 1.00 80.81 84 MET A O 1
ATOM 631 N N . ALA A 1 85 ? 3.470 5.688 -7.311 1.00 74.06 85 ALA A N 1
ATOM 632 C CA . ALA A 1 85 ? 4.755 6.362 -7.147 1.00 74.06 85 ALA A CA 1
ATOM 633 C C . ALA A 1 85 ? 4.634 7.890 -7.274 1.00 74.06 85 ALA A C 1
ATOM 635 O O . ALA A 1 85 ? 5.296 8.633 -6.547 1.00 74.06 85 ALA A O 1
ATOM 636 N N . ARG A 1 86 ? 3.783 8.402 -8.172 1.00 74.56 86 ARG A N 1
ATOM 637 C CA . ARG A 1 86 ? 3.536 9.849 -8.282 1.00 74.56 86 ARG A CA 1
ATOM 638 C C . ARG A 1 86 ? 2.828 10.409 -7.050 1.00 74.56 86 ARG A C 1
ATOM 640 O O . ARG A 1 86 ? 3.231 11.476 -6.594 1.00 74.56 86 ARG A O 1
ATOM 647 N N . VAL A 1 87 ? 1.825 9.713 -6.513 1.00 76.44 87 VAL A N 1
ATOM 648 C CA . VAL A 1 87 ? 1.120 10.107 -5.280 1.00 76.44 87 VAL A CA 1
ATOM 649 C C . VAL A 1 87 ? 2.076 10.105 -4.086 1.00 76.44 87 VAL A C 1
ATOM 651 O O . VAL A 1 87 ? 2.176 11.109 -3.386 1.00 76.44 87 VAL A O 1
ATOM 654 N N . MET A 1 88 ? 2.859 9.038 -3.910 1.00 73.94 88 MET A N 1
ATOM 655 C CA . MET A 1 88 ? 3.826 8.905 -2.810 1.00 73.94 88 MET A CA 1
ATOM 656 C C . MET A 1 88 ? 4.923 9.977 -2.838 1.00 73.94 88 MET A C 1
ATOM 658 O O . MET A 1 88 ? 5.389 10.420 -1.789 1.00 73.94 88 MET A O 1
ATOM 662 N N . ASN A 1 89 ? 5.294 10.439 -4.034 1.00 72.12 89 ASN A N 1
ATOM 663 C CA . ASN A 1 89 ? 6.233 11.544 -4.237 1.00 72.12 89 ASN A CA 1
ATOM 664 C C . ASN A 1 89 ? 5.573 12.939 -4.177 1.00 72.12 89 ASN A C 1
ATOM 666 O O . ASN A 1 89 ? 6.222 13.929 -4.508 1.00 72.12 89 ASN A O 1
ATOM 670 N N . GLY A 1 90 ? 4.280 13.038 -3.843 1.00 70.56 90 GLY A N 1
ATOM 671 C CA . GLY A 1 90 ? 3.537 14.305 -3.800 1.00 70.56 90 GLY A CA 1
ATOM 672 C C . GLY A 1 90 ? 3.313 14.964 -5.169 1.00 70.56 90 GLY A C 1
ATOM 673 O O . GLY A 1 90 ? 2.909 16.121 -5.241 1.00 70.56 90 GLY A O 1
ATOM 674 N N . LYS A 1 91 ? 3.569 14.246 -6.271 1.00 70.31 91 LYS A N 1
ATOM 675 C CA . LYS A 1 91 ? 3.475 14.739 -7.659 1.00 70.31 91 LYS A CA 1
ATOM 676 C C . LYS A 1 91 ? 2.081 14.573 -8.267 1.00 70.31 91 LYS A C 1
ATOM 678 O O . LYS A 1 91 ? 1.867 14.897 -9.438 1.00 70.31 91 LYS A O 1
ATOM 683 N N . SER A 1 92 ? 1.139 13.980 -7.540 1.00 72.19 92 SER A N 1
ATOM 684 C CA . SER A 1 92 ? -0.256 13.803 -7.955 1.00 72.19 92 SER A CA 1
ATOM 685 C C . SER A 1 92 ? -1.157 13.776 -6.726 1.00 72.19 92 SER A C 1
ATOM 687 O O . SER A 1 92 ? -0.752 13.291 -5.673 1.00 72.19 92 SER A O 1
ATOM 689 N N . ARG A 1 93 ? -2.362 14.329 -6.867 1.00 65.00 93 ARG A N 1
ATOM 690 C CA . ARG A 1 93 ? -3.438 14.284 -5.873 1.00 65.00 93 ARG A CA 1
ATOM 691 C C . ARG A 1 93 ? -4.613 13.532 -6.491 1.00 65.00 93 ARG A C 1
ATOM 693 O O . ARG A 1 93 ? -4.789 13.608 -7.705 1.00 65.00 93 ARG A O 1
ATOM 700 N N . PHE A 1 94 ? -5.382 12.817 -5.675 1.00 57.94 94 PHE A N 1
ATOM 701 C CA . PHE A 1 94 ? -6.692 12.323 -6.094 1.00 57.94 94 PHE A CA 1
ATOM 702 C C . PHE A 1 94 ? -7.589 13.552 -6.307 1.00 57.94 94 PHE A C 1
ATOM 704 O O . PHE A 1 94 ? -7.738 14.359 -5.388 1.00 57.94 94 PHE A O 1
ATOM 711 N N . SER A 1 95 ? -8.067 13.741 -7.536 1.00 48.78 95 SER A N 1
ATOM 712 C CA . SER A 1 95 ? -9.006 14.792 -7.947 1.00 48.78 95 SER A CA 1
ATOM 713 C C . SER A 1 95 ? -10.317 14.166 -8.372 1.00 48.78 95 SER A C 1
ATOM 715 O O . SER A 1 95 ? -10.212 13.169 -9.126 1.00 48.78 95 SER A O 1
#

Radius of gyration: 15.87 Å; chains: 1; bounding box: 29×29×55 Å

Sequence (95 aa):
MSVNSQDARVKAERIQDHVEANLPSILHAIEARIRGLETREELIRIDLGDDGTICVDLAAGTAQVGAPDLSAPTSTLTVSPRFMARVMNGKSRFS

Foldseek 3Di:
DPPVPVVVVVVVVVVVVVLVVCVVVLQVLQLVVLVVDDADQFWEWEAQDPVFIWIAGSNVSGIDTHDDPCVDGPYYHYDHSVVVVCVSVVNDDDD

Secondary structure (DSSP, 8-state):
---HHHHHHHHHHHHHHHHHHHHHHHHHHHHHHHTTSPP---EEEEE-GGG-EEEEETTTTEEEES----SS-SEEEE--HHHHHHHHTTS----

pLDDT: mean 74.24, std 11.86, range [44.97, 90.31]